Protein AF-A0A1R3URQ7-F1 (afdb_monomer_lite)

Structure (mmCIF, N/CA/C/O backbone):
data_AF-A0A1R3URQ7-F1
#
_entry.id   AF-A0A1R3URQ7-F1
#
loop_
_atom_site.group_PDB
_atom_site.id
_atom_site.type_symbol
_atom_site.label_atom_id
_atom_site.label_alt_id
_atom_site.label_comp_id
_atom_site.label_asym_id
_atom_site.label_entity_id
_atom_site.label_seq_id
_atom_site.pdbx_PDB_ins_code
_atom_site.Cartn_x
_atom_site.Cartn_y
_atom_site.Cartn_z
_atom_site.occupancy
_atom_site.B_iso_or_equiv
_atom_site.auth_seq_id
_atom_site.auth_comp_id
_atom_site.auth_asym_id
_atom_site.auth_atom_id
_atom_site.pdbx_PDB_model_num
ATOM 1 N N . MET A 1 1 ? -7.266 -8.042 14.755 1.00 62.75 1 MET A N 1
ATOM 2 C CA . MET A 1 1 ? -8.712 -8.026 14.452 1.00 62.75 1 MET A CA 1
ATOM 3 C C . MET A 1 1 ? -9.215 -9.443 14.661 1.00 62.75 1 MET A C 1
ATOM 5 O O . MET A 1 1 ? -8.520 -10.342 14.212 1.00 62.75 1 MET A O 1
ATOM 9 N N . PRO A 1 2 ? -10.311 -9.688 15.397 1.00 75.44 2 PRO A N 1
ATOM 10 C CA . PRO A 1 2 ? -10.838 -11.045 15.537 1.00 75.44 2 PRO A CA 1
ATOM 11 C C . PRO A 1 2 ? -11.293 -11.575 14.170 1.00 75.44 2 PRO A C 1
ATOM 13 O O . PRO A 1 2 ? -11.938 -10.833 13.437 1.00 75.44 2 PRO A O 1
ATOM 16 N N . GLY A 1 3 ? -10.952 -12.822 13.837 1.00 79.94 3 GLY A N 1
ATOM 17 C CA . GLY A 1 3 ? -11.373 -13.477 12.589 1.00 79.94 3 GLY A CA 1
ATOM 18 C C . GLY A 1 3 ? -10.437 -13.309 11.386 1.00 79.94 3 GLY A C 1
ATOM 19 O O . GLY A 1 3 ? -10.658 -13.973 10.385 1.00 79.94 3 GLY A O 1
ATOM 20 N N . VAL A 1 4 ? -9.382 -12.491 11.482 1.00 83.69 4 VAL A N 1
ATOM 21 C CA . VAL A 1 4 ? -8.379 -12.337 10.412 1.00 83.69 4 VAL A CA 1
ATOM 22 C C . VAL A 1 4 ? -7.157 -13.205 10.711 1.00 83.69 4 VAL A C 1
ATOM 24 O O . VAL A 1 4 ? -6.525 -13.037 11.760 1.00 83.69 4 VAL A O 1
ATOM 27 N N . ASP A 1 5 ? -6.786 -14.092 9.784 1.00 88.50 5 ASP A N 1
ATOM 28 C CA . ASP A 1 5 ? -5.534 -14.848 9.871 1.00 88.50 5 ASP A CA 1
ATOM 29 C C . ASP A 1 5 ? -4.353 -14.012 9.363 1.00 88.50 5 ASP A C 1
ATOM 31 O O . ASP A 1 5 ? -3.921 -14.083 8.214 1.00 88.50 5 ASP A O 1
ATOM 35 N N . HIS A 1 6 ? -3.784 -13.219 10.267 1.00 87.69 6 HIS A N 1
ATOM 36 C CA . HIS A 1 6 ? -2.635 -12.371 9.962 1.00 87.69 6 HIS A CA 1
ATOM 37 C C . HIS A 1 6 ? -1.383 -13.155 9.519 1.00 87.69 6 HIS A C 1
ATOM 39 O O . HIS A 1 6 ? -0.520 -12.582 8.853 1.00 87.69 6 HIS A O 1
ATOM 45 N N . ARG A 1 7 ? -1.251 -14.443 9.875 1.00 89.50 7 ARG A N 1
ATOM 46 C CA . ARG A 1 7 ? -0.092 -15.256 9.469 1.00 89.50 7 ARG A CA 1
ATOM 47 C C . ARG A 1 7 ? -0.238 -15.707 8.023 1.00 89.50 7 ARG A C 1
ATOM 49 O O . ARG A 1 7 ? 0.729 -15.593 7.273 1.00 89.50 7 ARG A O 1
ATOM 56 N N . ALA A 1 8 ? -1.429 -16.157 7.636 1.00 89.38 8 ALA A N 1
ATOM 57 C CA . ALA A 1 8 ? -1.732 -16.511 6.253 1.00 89.38 8 ALA A CA 1
ATOM 58 C C . ALA A 1 8 ? -1.577 -15.301 5.319 1.00 89.38 8 ALA A C 1
ATOM 60 O O . ALA A 1 8 ? -0.916 -15.399 4.287 1.00 89.38 8 ALA A O 1
ATOM 61 N N . GLN A 1 9 ? -2.074 -14.129 5.728 1.00 90.25 9 GLN A N 1
ATOM 62 C CA . GLN A 1 9 ? -1.925 -12.897 4.946 1.00 90.25 9 GLN A CA 1
ATOM 63 C C . GLN A 1 9 ? -0.457 -12.499 4.755 1.00 90.25 9 GLN A C 1
ATOM 65 O O . GLN A 1 9 ? -0.042 -12.174 3.645 1.00 90.25 9 GLN A O 1
ATOM 70 N N . LEU A 1 10 ? 0.356 -12.560 5.816 1.00 91.88 10 LEU A N 1
ATOM 71 C CA . LEU A 1 10 ? 1.785 -12.265 5.705 1.00 91.88 10 LEU A CA 1
ATOM 72 C C . LEU A 1 10 ? 2.507 -13.260 4.788 1.00 91.88 10 LEU A C 1
ATOM 74 O O . LEU A 1 10 ? 3.374 -12.849 4.015 1.00 91.88 10 LEU A O 1
ATOM 78 N N . ALA A 1 11 ? 2.160 -14.548 4.866 1.00 92.69 11 ALA A N 1
ATOM 79 C CA . ALA A 1 11 ? 2.727 -15.569 3.994 1.00 92.69 11 ALA A CA 1
ATOM 80 C C . ALA A 1 11 ? 2.389 -15.284 2.525 1.00 92.69 11 ALA A C 1
ATOM 82 O O . ALA A 1 11 ? 3.289 -15.326 1.689 1.00 92.69 11 ALA A O 1
ATOM 83 N N . ARG A 1 12 ? 1.137 -14.901 2.237 1.00 91.31 12 ARG A N 1
ATOM 84 C CA . ARG A 1 12 ? 0.695 -14.507 0.894 1.00 91.31 12 ARG A CA 1
ATOM 85 C C . ARG A 1 12 ? 1.471 -13.301 0.375 1.00 91.31 12 ARG A C 1
ATOM 87 O O . ARG A 1 12 ? 2.095 -13.394 -0.671 1.00 91.31 12 ARG A O 1
ATOM 94 N N . LEU A 1 13 ? 1.508 -12.209 1.142 1.00 91.56 13 LEU A N 1
ATOM 95 C CA . LEU A 1 13 ? 2.237 -10.996 0.757 1.00 91.56 13 LEU A CA 1
ATOM 96 C C . LEU A 1 13 ? 3.725 -11.276 0.501 1.00 91.56 13 LEU A C 1
ATOM 98 O O . LEU A 1 13 ? 4.316 -10.713 -0.411 1.00 91.56 13 LEU A O 1
ATOM 102 N N . SER A 1 14 ? 4.338 -12.157 1.295 1.00 92.75 14 SER A N 1
ATOM 103 C CA . SER A 1 14 ? 5.756 -12.521 1.143 1.00 92.75 14 SER A CA 1
ATOM 104 C C . SER A 1 14 ? 6.038 -13.438 -0.053 1.00 92.75 14 SER A C 1
ATOM 106 O O . SER A 1 14 ? 7.206 -13.677 -0.366 1.00 92.75 14 SER A O 1
ATOM 108 N N . ALA A 1 15 ? 4.996 -13.978 -0.687 1.00 93.38 15 ALA A N 1
ATOM 109 C CA . ALA A 1 15 ? 5.091 -14.821 -1.871 1.00 93.38 15 ALA A CA 1
ATOM 110 C C . ALA A 1 15 ? 4.845 -14.052 -3.179 1.00 93.38 15 ALA A C 1
ATOM 112 O O . ALA A 1 15 ? 5.011 -14.652 -4.234 1.00 93.38 15 ALA A O 1
ATOM 113 N N . ILE A 1 16 ? 4.493 -12.761 -3.108 1.00 92.56 16 ILE A N 1
ATOM 114 C CA . ILE A 1 16 ? 4.249 -11.910 -4.278 1.00 92.56 16 ILE A CA 1
ATOM 115 C C . ILE A 1 16 ? 5.525 -11.777 -5.113 1.00 92.56 16 ILE A C 1
ATOM 117 O O . ILE A 1 16 ? 6.609 -11.481 -4.587 1.00 92.56 16 ILE A O 1
ATOM 121 N N . ASP A 1 17 ? 5.363 -11.930 -6.422 1.00 92.44 17 ASP A N 1
ATOM 122 C CA . ASP A 1 17 ? 6.383 -11.672 -7.428 1.00 92.44 17 ASP A CA 1
ATOM 123 C C . ASP A 1 17 ? 5.959 -10.462 -8.287 1.00 92.44 17 ASP A C 1
ATOM 125 O O . ASP A 1 17 ? 4.777 -10.231 -8.524 1.00 92.44 17 ASP A O 1
ATOM 129 N N . ASP A 1 18 ? 6.917 -9.643 -8.725 1.00 87.62 18 ASP A N 1
ATOM 130 C CA . ASP A 1 18 ? 6.645 -8.527 -9.643 1.00 87.62 18 ASP A CA 1
ATOM 131 C C . ASP A 1 18 ? 6.480 -9.003 -11.106 1.00 87.62 18 ASP A C 1
ATOM 133 O O . ASP A 1 18 ? 6.766 -10.159 -11.424 1.00 87.62 18 ASP A O 1
ATOM 137 N N . HIS A 1 19 ? 6.088 -8.118 -12.040 1.00 85.56 19 HIS A N 1
ATOM 138 C CA . HIS A 1 19 ? 6.017 -8.452 -13.482 1.00 85.56 19 HIS A CA 1
ATOM 139 C C . HIS A 1 19 ? 7.334 -8.979 -14.079 1.00 85.56 19 HIS A C 1
ATOM 141 O O . HIS A 1 19 ? 7.338 -9.532 -15.177 1.00 85.56 19 HIS A O 1
ATOM 147 N N . ALA A 1 20 ? 8.466 -8.786 -13.397 1.00 86.88 20 ALA A N 1
ATOM 148 C CA . ALA A 1 20 ? 9.767 -9.308 -13.799 1.00 86.88 20 ALA A CA 1
ATOM 149 C C . ALA A 1 20 ? 10.094 -10.657 -13.125 1.00 86.88 20 ALA A C 1
ATOM 151 O O . ALA A 1 20 ? 11.251 -11.082 -13.149 1.00 86.88 20 ALA A O 1
ATOM 152 N N . ALA A 1 21 ? 9.095 -11.322 -12.531 1.00 87.81 21 ALA A N 1
ATOM 153 C CA . ALA A 1 21 ? 9.200 -12.586 -11.805 1.00 87.81 21 ALA A CA 1
ATOM 154 C C . ALA A 1 21 ? 10.203 -12.552 -10.638 1.00 87.81 21 ALA A C 1
ATOM 156 O O . ALA A 1 21 ? 10.840 -13.556 -10.308 1.00 87.81 21 ALA A O 1
ATOM 157 N N . ARG A 1 22 ? 10.385 -11.384 -10.011 1.00 89.38 22 ARG A N 1
ATOM 158 C CA . ARG A 1 22 ? 11.240 -11.229 -8.831 1.00 89.38 22 ARG A CA 1
ATOM 159 C C . ARG A 1 22 ? 10.388 -11.139 -7.582 1.00 89.38 22 ARG A C 1
ATOM 161 O O . ARG A 1 22 ? 9.459 -10.337 -7.510 1.00 89.38 22 ARG A O 1
ATOM 168 N N . ARG A 1 23 ? 10.819 -11.856 -6.547 1.00 93.19 23 ARG A N 1
ATOM 169 C CA . ARG A 1 23 ? 10.199 -11.787 -5.227 1.00 93.19 23 ARG A CA 1
ATOM 170 C C . ARG A 1 23 ? 10.223 -10.373 -4.666 1.00 93.19 23 ARG A C 1
ATOM 172 O O . ARG A 1 23 ? 11.291 -9.773 -4.505 1.00 93.19 23 ARG A O 1
ATOM 179 N N . VAL A 1 24 ? 9.050 -9.880 -4.292 1.00 93.25 24 VAL A N 1
ATOM 180 C CA . VAL A 1 24 ? 8.892 -8.561 -3.687 1.00 93.25 24 VAL A CA 1
ATOM 181 C C . VAL A 1 24 ? 9.384 -8.598 -2.235 1.00 93.25 24 VAL A C 1
ATOM 183 O O . VAL A 1 24 ? 8.921 -9.417 -1.438 1.00 93.25 24 VAL A O 1
ATOM 186 N N . PRO A 1 25 ? 10.330 -7.728 -1.832 1.00 93.75 25 PRO A N 1
ATOM 187 C CA . PRO A 1 25 ? 10.817 -7.714 -0.458 1.00 93.75 25 PRO A CA 1
ATOM 188 C C . PRO A 1 25 ? 9.739 -7.251 0.530 1.00 93.75 25 PRO A C 1
ATOM 190 O O . PRO A 1 25 ? 9.333 -6.088 0.519 1.00 93.75 25 PRO A O 1
ATOM 193 N N . VAL A 1 26 ? 9.346 -8.130 1.453 1.00 95.19 26 VAL A N 1
ATOM 194 C CA . VAL A 1 26 ? 8.376 -7.827 2.517 1.00 95.19 26 VAL A CA 1
ATOM 195 C C . VAL A 1 26 ? 9.065 -7.700 3.870 1.00 95.19 26 VAL A C 1
ATOM 197 O O . VAL A 1 26 ? 9.988 -8.443 4.204 1.00 95.19 26 VAL A O 1
ATOM 200 N N . ARG A 1 27 ? 8.620 -6.727 4.671 1.00 94.56 27 ARG A N 1
ATOM 201 C CA . ARG A 1 27 ? 9.084 -6.524 6.048 1.00 94.56 27 ARG A CA 1
ATOM 202 C C . ARG A 1 27 ? 7.905 -6.207 6.951 1.00 94.56 27 ARG A C 1
ATOM 204 O O . ARG A 1 27 ? 7.042 -5.407 6.598 1.00 94.56 27 ARG A O 1
ATOM 211 N N . THR A 1 28 ? 7.911 -6.775 8.148 1.00 93.81 28 THR A N 1
ATOM 212 C CA . THR A 1 28 ? 6.933 -6.462 9.192 1.00 93.81 28 THR A CA 1
ATOM 213 C C . THR A 1 28 ? 7.445 -5.334 10.081 1.00 93.81 28 THR A C 1
ATOM 215 O O . THR A 1 28 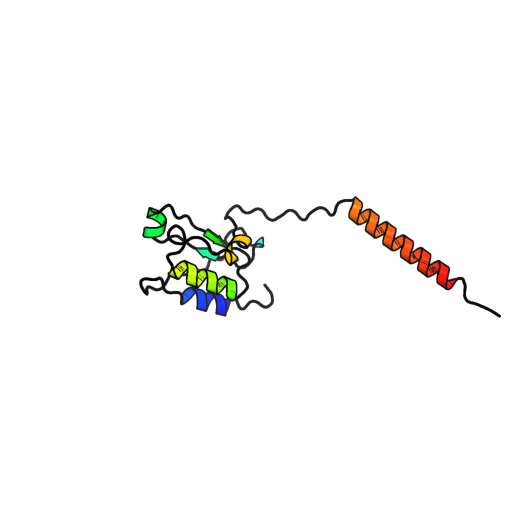? 8.597 -5.365 10.514 1.00 93.81 28 THR A O 1
ATOM 218 N N . SER A 1 29 ? 6.586 -4.367 10.404 1.00 90.94 29 SER A N 1
ATOM 219 C CA . SER A 1 29 ? 6.867 -3.345 11.418 1.00 90.94 29 SER A CA 1
ATOM 220 C C . SER A 1 29 ? 6.036 -3.596 12.673 1.00 90.94 29 SER A C 1
ATOM 222 O O . SER A 1 29 ? 4.861 -3.946 12.583 1.00 90.94 29 SER A O 1
ATOM 224 N N . THR A 1 30 ?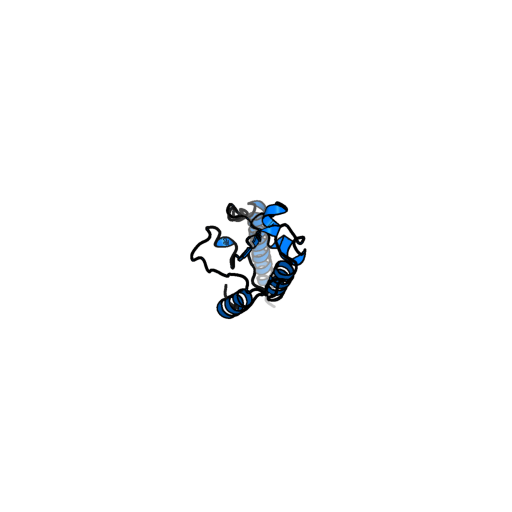 6.629 -3.372 13.846 1.00 86.00 30 THR A N 1
ATOM 225 C CA . THR A 1 30 ? 5.926 -3.453 15.135 1.00 86.00 30 THR A CA 1
ATOM 226 C C . THR A 1 30 ? 5.018 -2.246 15.383 1.00 86.00 30 THR A C 1
ATOM 228 O O . THR A 1 30 ? 4.038 -2.360 16.116 1.00 86.00 30 THR A O 1
ATOM 231 N N . CYS A 1 31 ? 5.305 -1.089 14.772 1.00 88.38 31 CYS A N 1
ATOM 232 C CA . CYS A 1 31 ? 4.466 0.102 14.878 1.00 88.38 31 CYS A CA 1
ATOM 233 C C . CYS A 1 31 ? 4.670 1.058 13.694 1.00 88.38 31 CYS A C 1
ATOM 235 O O . CYS A 1 31 ? 5.792 1.425 13.352 1.00 88.38 31 CYS A O 1
ATOM 237 N N . LEU A 1 32 ? 3.560 1.514 13.109 1.00 89.50 32 LEU A N 1
ATOM 238 C CA . LEU A 1 32 ? 3.531 2.545 12.063 1.00 89.50 32 LEU A CA 1
ATOM 239 C C . LEU A 1 32 ? 2.818 3.835 12.516 1.00 89.50 32 LEU A C 1
ATOM 241 O O . LEU A 1 32 ? 2.518 4.701 11.702 1.00 89.50 32 LEU A O 1
ATOM 245 N N . GLY A 1 33 ? 2.503 3.963 13.811 1.00 86.25 33 GLY A N 1
ATOM 246 C CA . GLY A 1 33 ? 1.883 5.159 14.404 1.00 86.25 33 GLY A CA 1
ATOM 247 C C . GLY A 1 33 ? 0.374 5.316 14.168 1.00 86.25 33 GLY A C 1
ATOM 248 O O . GLY A 1 33 ? -0.284 6.058 14.894 1.00 86.25 33 GLY A O 1
ATOM 249 N N . ILE A 1 34 ? -0.208 4.571 13.224 1.00 89.44 34 ILE A N 1
ATOM 250 C CA . ILE A 1 34 ? -1.629 4.658 12.844 1.00 89.44 34 ILE A CA 1
ATOM 251 C C . ILE A 1 34 ? -2.417 3.383 13.176 1.00 89.44 34 ILE A C 1
ATOM 253 O O . ILE A 1 34 ? -3.267 2.931 12.411 1.00 89.44 34 ILE A O 1
ATOM 257 N N . CYS A 1 35 ? -2.182 2.808 14.359 1.00 87.44 35 CYS A N 1
ATOM 258 C CA . CYS A 1 35 ? -2.787 1.537 14.789 1.00 87.44 35 CYS A CA 1
ATOM 259 C C . CYS A 1 35 ? -4.330 1.519 14.748 1.00 87.44 35 CYS A C 1
ATOM 261 O O . CYS A 1 35 ? -4.937 0.453 14.730 1.00 87.44 35 CYS A O 1
ATOM 263 N N . PHE A 1 36 ? -4.986 2.685 14.719 1.00 87.25 36 PHE A N 1
ATOM 264 C CA . PHE A 1 36 ? -6.442 2.797 14.597 1.00 87.25 36 PHE A CA 1
ATOM 265 C C . PHE A 1 36 ? -6.987 2.432 13.207 1.00 87.25 36 PHE A C 1
ATOM 267 O O . PHE A 1 36 ? -8.199 2.268 13.090 1.00 87.25 36 PHE A O 1
ATOM 274 N N . GLN A 1 37 ? -6.132 2.323 12.186 1.00 89.31 37 GLN A N 1
ATOM 275 C CA . GLN A 1 37 ? -6.539 1.873 10.856 1.00 89.31 37 GLN A CA 1
ATOM 276 C C . GLN A 1 37 ? -6.600 0.351 10.729 1.00 89.31 37 GLN A C 1
ATOM 278 O O . GLN A 1 37 ? -7.271 -0.109 9.824 1.00 89.31 37 GLN A O 1
ATOM 283 N N . ALA A 1 38 ? -5.991 -0.420 11.643 1.00 86.88 38 ALA A N 1
ATOM 284 C CA . ALA A 1 38 ? -5.862 -1.885 11.572 1.00 86.88 38 ALA A CA 1
ATOM 285 C C . ALA A 1 38 ? -5.196 -2.409 10.278 1.00 86.88 38 ALA A C 1
ATOM 287 O O . ALA A 1 38 ? -5.328 -1.812 9.222 1.00 86.88 38 ALA A O 1
ATOM 288 N N . ASN A 1 39 ? -4.448 -3.514 10.381 1.00 88.75 39 ASN A N 1
ATOM 289 C CA . ASN A 1 39 ? -3.745 -4.183 9.270 1.00 88.75 39 ASN A CA 1
ATOM 290 C C . ASN A 1 39 ? -3.217 -3.229 8.176 1.00 88.75 39 ASN A C 1
ATOM 292 O O . ASN A 1 39 ? -3.769 -3.139 7.081 1.00 88.75 39 ASN A O 1
ATOM 296 N N . VAL A 1 40 ? -2.204 -2.436 8.536 1.00 93.12 40 VAL A N 1
ATOM 297 C CA . VAL A 1 40 ? -1.666 -1.383 7.667 1.00 93.12 40 VAL A CA 1
ATOM 298 C C . VAL A 1 40 ? -0.602 -1.968 6.750 1.00 93.12 40 VAL A C 1
ATOM 300 O O . VAL A 1 40 ? 0.388 -2.516 7.236 1.00 93.12 40 VAL A O 1
ATOM 303 N N . VAL A 1 41 ? -0.779 -1.781 5.445 1.00 94.69 41 VAL A N 1
ATOM 304 C CA . VAL A 1 41 ? 0.179 -2.161 4.403 1.00 94.69 41 VAL A CA 1
ATOM 305 C C . VAL A 1 41 ? 0.754 -0.889 3.789 1.00 94.69 41 VAL A C 1
ATOM 307 O O . VAL A 1 41 ? 0.033 0.075 3.530 1.00 94.69 41 VAL A O 1
ATOM 310 N N . VAL A 1 42 ? 2.069 -0.862 3.580 1.00 95.94 42 VAL A N 1
ATOM 311 C CA . VAL A 1 42 ? 2.750 0.258 2.922 1.00 95.94 42 VAL A CA 1
ATOM 312 C C . VAL A 1 42 ? 3.456 -0.272 1.688 1.00 95.94 42 VAL A C 1
ATOM 314 O O . VAL A 1 42 ? 4.440 -1.000 1.809 1.00 95.94 42 VAL A O 1
ATOM 317 N N . VAL A 1 43 ? 2.973 0.121 0.513 1.00 96.50 43 VAL A N 1
ATOM 318 C CA . VAL A 1 43 ? 3.582 -0.257 -0.764 1.00 96.50 43 VAL A CA 1
ATOM 319 C C . VAL A 1 43 ? 4.603 0.810 -1.141 1.00 96.50 43 VAL A C 1
ATOM 321 O O . VAL A 1 43 ? 4.277 1.986 -1.321 1.00 96.50 43 VAL A O 1
ATOM 324 N N . GLN A 1 44 ? 5.871 0.408 -1.200 1.00 95.75 44 GLN A N 1
ATOM 325 C CA . GLN A 1 44 ? 6.965 1.274 -1.631 1.00 95.75 44 GLN A CA 1
ATOM 326 C C . GLN A 1 44 ? 7.067 1.243 -3.161 1.00 95.75 44 GLN A C 1
ATOM 328 O O . GLN A 1 44 ? 7.047 0.154 -3.731 1.00 95.75 44 GLN A O 1
ATOM 333 N N . PRO A 1 45 ? 7.231 2.395 -3.834 1.00 95.38 45 PRO A N 1
ATOM 334 C CA . PRO A 1 45 ? 7.455 2.413 -5.274 1.00 95.38 45 PRO A CA 1
ATOM 335 C C . PRO A 1 45 ? 8.752 1.675 -5.632 1.00 95.38 45 PRO A C 1
ATOM 337 O O . PRO A 1 45 ? 9.750 1.735 -4.900 1.00 95.38 45 PRO A O 1
ATOM 340 N N . SER A 1 46 ? 8.756 1.017 -6.789 1.00 92.38 46 SER A N 1
ATOM 341 C CA . SER A 1 46 ? 9.968 0.468 -7.404 1.00 92.38 46 SER A CA 1
ATOM 342 C C . SER A 1 46 ? 10.905 1.596 -7.867 1.00 92.38 46 SER A C 1
ATOM 344 O O . SER A 1 46 ? 10.565 2.778 -7.798 1.00 92.38 46 SER A O 1
ATOM 346 N N . THR A 1 47 ? 12.112 1.274 -8.338 1.00 92.31 47 THR A N 1
ATOM 347 C CA . THR A 1 47 ? 13.013 2.293 -8.918 1.00 92.31 47 THR A CA 1
ATOM 348 C C . THR A 1 47 ? 12.359 3.011 -10.100 1.00 92.31 47 THR A C 1
ATOM 350 O O . THR A 1 47 ? 12.374 4.239 -10.143 1.00 92.31 47 THR A O 1
ATOM 353 N N . ALA A 1 48 ? 11.722 2.260 -11.003 1.00 92.38 48 ALA A N 1
ATOM 354 C CA . ALA A 1 48 ? 10.973 2.822 -12.124 1.00 92.38 48 ALA A CA 1
ATOM 355 C C . ALA A 1 48 ? 9.759 3.636 -11.643 1.00 92.38 48 ALA A C 1
ATOM 357 O O . ALA A 1 48 ? 9.567 4.761 -12.094 1.00 92.38 48 ALA A O 1
ATOM 358 N N . GLY A 1 49 ? 9.016 3.138 -10.647 1.00 94.62 49 GLY A N 1
ATOM 359 C CA . GLY A 1 49 ? 7.907 3.880 -10.043 1.00 94.62 49 GLY A CA 1
ATOM 360 C C . GLY A 1 49 ? 8.345 5.211 -9.439 1.00 94.62 49 GLY A C 1
ATOM 361 O O .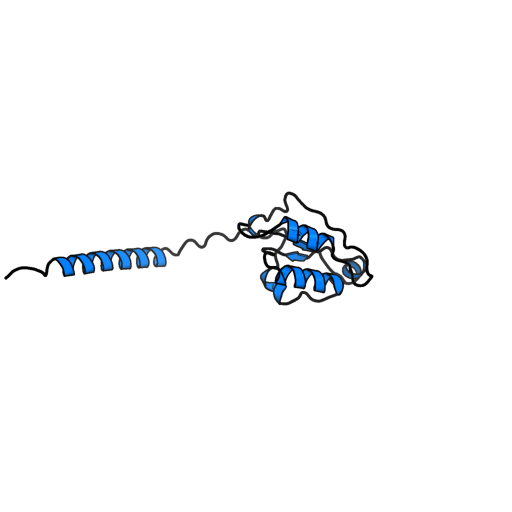 GLY A 1 49 ? 7.704 6.227 -9.677 1.00 94.62 49 GLY A O 1
ATOM 362 N N . ARG A 1 50 ? 9.485 5.259 -8.734 1.00 96.06 50 ARG A N 1
ATOM 363 C CA . ARG A 1 50 ? 10.049 6.521 -8.218 1.00 96.06 50 ARG A CA 1
ATOM 364 C C . ARG A 1 50 ? 10.449 7.477 -9.338 1.00 96.06 50 ARG A C 1
ATOM 366 O O . ARG A 1 50 ? 10.195 8.670 -9.212 1.00 96.06 50 ARG A O 1
ATOM 373 N N . ALA A 1 51 ? 11.057 6.968 -10.410 1.00 95.75 51 ALA A N 1
ATOM 374 C CA . ALA A 1 51 ? 11.430 7.779 -11.569 1.00 95.75 51 ALA A CA 1
ATOM 375 C C . ALA A 1 51 ? 10.198 8.392 -12.263 1.00 95.75 51 ALA A C 1
ATOM 377 O O . ALA A 1 51 ? 10.259 9.531 -12.713 1.00 95.75 51 ALA A O 1
ATOM 378 N N . ALA A 1 52 ? 9.065 7.683 -12.259 1.00 95.56 52 ALA A N 1
ATOM 379 C CA . ALA A 1 52 ? 7.770 8.176 -12.727 1.00 95.56 52 ALA A CA 1
ATOM 380 C C . ALA A 1 52 ? 7.037 9.093 -11.716 1.00 95.56 52 ALA A C 1
ATOM 382 O O . ALA A 1 52 ? 5.903 9.500 -11.954 1.00 95.56 52 ALA A O 1
ATOM 383 N N . GLY A 1 53 ? 7.655 9.433 -10.577 1.00 95.38 53 GLY A N 1
ATOM 384 C CA . GLY A 1 53 ? 7.060 10.292 -9.542 1.00 95.38 53 GLY A CA 1
ATOM 385 C C . GLY A 1 53 ? 6.212 9.556 -8.496 1.00 95.38 53 GLY A C 1
ATOM 386 O O . GLY A 1 53 ? 5.580 10.191 -7.649 1.00 95.38 53 GLY A O 1
ATOM 387 N N . GLY A 1 54 ? 6.217 8.223 -8.508 1.00 94.50 54 GLY A N 1
ATOM 388 C CA . GLY A 1 54 ? 5.547 7.374 -7.530 1.00 94.50 54 GLY A CA 1
ATOM 389 C C . GLY A 1 54 ? 6.029 7.625 -6.100 1.00 94.50 54 GLY A C 1
ATOM 390 O O . GLY A 1 54 ? 7.225 7.753 -5.820 1.00 94.50 54 GLY A O 1
ATOM 391 N N . ARG A 1 55 ? 5.078 7.668 -5.165 1.00 96.12 55 ARG A N 1
ATOM 392 C CA . ARG A 1 55 ? 5.317 7.853 -3.726 1.00 96.12 55 ARG A CA 1
ATOM 393 C C . ARG A 1 55 ? 4.802 6.639 -2.951 1.00 96.12 55 ARG A C 1
ATOM 395 O O . ARG A 1 55 ? 3.953 5.919 -3.468 1.00 96.12 55 ARG A O 1
ATOM 402 N N . PRO A 1 56 ? 5.284 6.399 -1.717 1.00 96.62 56 PRO A N 1
ATOM 403 C CA . PRO A 1 56 ? 4.761 5.319 -0.889 1.00 96.62 56 PRO A CA 1
ATOM 404 C C . PRO A 1 56 ? 3.256 5.466 -0.664 1.00 96.62 56 PRO A C 1
ATOM 406 O O . PRO A 1 56 ? 2.801 6.525 -0.220 1.00 96.62 56 PRO A O 1
ATOM 409 N N . VAL A 1 57 ? 2.512 4.396 -0.926 1.00 97.44 57 VAL A N 1
ATOM 410 C CA . VAL A 1 57 ? 1.063 4.344 -0.716 1.00 97.44 57 VAL A CA 1
ATOM 411 C C . VAL A 1 57 ? 0.773 3.589 0.569 1.00 97.44 57 VAL A C 1
ATOM 413 O O . VAL A 1 57 ? 1.348 2.534 0.837 1.00 97.44 57 VAL A O 1
ATOM 416 N N . TRP A 1 58 ? -0.092 4.175 1.391 1.00 96.69 58 TRP A N 1
ATOM 417 C CA . TRP A 1 58 ? -0.473 3.644 2.690 1.00 96.69 58 TRP A CA 1
ATOM 418 C C . TRP A 1 58 ? -1.908 3.143 2.618 1.00 96.69 58 TRP A C 1
ATOM 420 O O . TRP A 1 58 ? -2.816 3.924 2.343 1.00 96.69 58 TRP A O 1
ATOM 430 N N . LEU A 1 59 ? -2.100 1.864 2.920 1.00 95.88 59 LEU A N 1
ATOM 431 C CA . LEU A 1 59 ? -3.395 1.196 2.922 1.00 95.88 59 LEU A CA 1
ATOM 432 C C . LEU A 1 59 ? -3.728 0.749 4.345 1.00 95.88 59 LEU A C 1
ATOM 434 O O . LEU A 1 59 ? -2.894 0.165 5.039 1.00 95.88 59 LEU A O 1
ATOM 438 N N . GLY A 1 60 ? -4.932 1.065 4.808 1.00 94.38 60 GLY A N 1
ATOM 439 C CA . GLY A 1 60 ? -5.460 0.655 6.107 1.00 94.38 60 GLY A CA 1
ATOM 440 C C . GLY A 1 60 ? -6.639 -0.300 5.959 1.00 94.38 60 GLY A C 1
ATOM 441 O O . GLY A 1 60 ? -7.289 -0.336 4.921 1.00 94.38 60 GLY A O 1
ATOM 442 N N . LYS A 1 61 ? -6.962 -1.046 7.020 1.00 93.31 61 LYS A N 1
ATOM 443 C CA . LYS A 1 61 ? -8.075 -2.012 7.051 1.00 93.31 61 LYS A CA 1
ATOM 444 C C . LYS A 1 61 ? -8.010 -3.042 5.919 1.00 93.31 61 LYS A C 1
ATOM 446 O O . LYS A 1 61 ? -9.049 -3.451 5.416 1.00 93.31 61 LYS A O 1
ATOM 451 N N . VAL A 1 62 ? -6.811 -3.449 5.513 1.00 93.31 62 VAL A N 1
ATOM 452 C CA . VAL A 1 62 ? -6.635 -4.485 4.488 1.00 93.31 62 VAL A CA 1
ATOM 453 C C . VAL A 1 62 ? -6.930 -5.833 5.139 1.00 93.31 62 VAL A C 1
ATOM 455 O O . VAL A 1 62 ? -6.015 -6.498 5.599 1.00 93.31 62 VAL A O 1
ATOM 458 N N . THR A 1 63 ? -8.195 -6.183 5.351 1.00 90.88 63 THR A N 1
ATOM 459 C CA . THR A 1 63 ? -8.572 -7.384 6.122 1.00 90.88 63 THR A CA 1
ATOM 460 C C . THR A 1 63 ? -9.156 -8.500 5.283 1.00 90.88 63 THR A C 1
ATOM 462 O O . THR A 1 63 ? -9.062 -9.646 5.710 1.00 90.88 63 THR A O 1
ATOM 465 N N . GLU A 1 64 ? -9.696 -8.171 4.115 1.00 90.69 64 GLU A N 1
ATOM 466 C CA . GLU A 1 64 ? -10.364 -9.112 3.222 1.00 90.69 64 GLU A CA 1
ATOM 467 C C . GLU A 1 64 ? -9.396 -9.663 2.169 1.00 90.69 64 GLU A C 1
ATOM 469 O O . GLU A 1 64 ? -8.452 -8.978 1.763 1.00 90.69 64 GLU A O 1
ATOM 474 N N . ASP A 1 65 ? -9.647 -10.886 1.703 1.00 90.50 65 ASP A N 1
ATOM 475 C CA . ASP A 1 65 ? -8.789 -11.554 0.717 1.00 90.50 65 ASP A CA 1
ATOM 476 C C . ASP A 1 65 ? -8.808 -10.855 -0.649 1.00 90.50 65 ASP A C 1
ATOM 478 O O . ASP A 1 65 ? -7.763 -10.761 -1.290 1.00 90.50 65 ASP A O 1
ATOM 482 N N . GLU A 1 66 ? -9.947 -10.274 -1.036 1.00 92.81 66 GLU A N 1
ATOM 483 C CA . GLU A 1 66 ? -10.099 -9.457 -2.250 1.00 92.81 66 GLU A CA 1
ATOM 484 C C . GLU A 1 66 ? -9.187 -8.218 -2.224 1.00 92.81 66 GLU A C 1
ATOM 486 O O . GLU A 1 66 ? -8.578 -7.855 -3.226 1.00 92.81 66 GLU A O 1
ATOM 491 N N . LEU A 1 67 ? -9.012 -7.593 -1.052 1.00 94.25 67 LEU A N 1
ATOM 492 C CA . LEU A 1 67 ? -8.101 -6.453 -0.907 1.00 94.25 67 LEU A CA 1
ATOM 493 C C . LEU A 1 67 ? -6.640 -6.885 -1.056 1.00 94.25 67 LEU A C 1
ATOM 495 O O . LEU A 1 67 ? -5.814 -6.114 -1.537 1.00 94.25 67 LEU A O 1
ATOM 499 N N . LEU A 1 68 ? -6.304 -8.100 -0.617 1.00 93.38 68 LEU A N 1
ATOM 500 C CA . LEU A 1 68 ? -4.962 -8.649 -0.791 1.00 93.38 68 LEU A CA 1
ATOM 501 C C . LEU A 1 68 ? -4.692 -9.027 -2.247 1.00 93.38 68 LEU A C 1
ATOM 503 O O . LEU A 1 68 ? -3.579 -8.792 -2.703 1.00 93.38 68 LEU A O 1
ATOM 507 N N . GLU A 1 69 ? -5.690 -9.553 -2.959 1.00 94.38 69 GLU A N 1
ATOM 508 C CA . GLU A 1 69 ? -5.625 -9.811 -4.409 1.00 94.38 69 GLU A CA 1
ATOM 509 C C . GLU A 1 69 ? -5.385 -8.528 -5.181 1.00 94.38 69 GLU A C 1
ATOM 511 O O . GLU A 1 69 ? -4.415 -8.431 -5.920 1.00 94.38 69 GLU A O 1
ATOM 516 N N . ALA A 1 70 ? -6.174 -7.490 -4.906 1.00 96.25 70 ALA A N 1
ATOM 517 C CA . ALA A 1 70 ? -5.995 -6.202 -5.558 1.00 96.25 70 ALA A CA 1
ATOM 518 C C . ALA A 1 70 ? -4.607 -5.587 -5.297 1.00 96.25 70 ALA A C 1
ATOM 520 O O . ALA A 1 70 ? -4.068 -4.892 -6.156 1.00 96.25 70 ALA A O 1
ATOM 521 N N . VAL A 1 71 ? -4.014 -5.815 -4.117 1.00 95.62 71 VAL A N 1
ATOM 522 C CA . VAL A 1 71 ? -2.637 -5.378 -3.824 1.00 95.62 71 VAL A CA 1
ATOM 523 C C . VAL A 1 71 ? -1.613 -6.196 -4.609 1.00 95.62 71 VAL A C 1
ATOM 525 O O . VAL A 1 71 ? -0.652 -5.610 -5.102 1.00 95.62 71 VAL A O 1
ATOM 528 N N . ASP A 1 72 ? -1.802 -7.510 -4.707 1.00 95.12 72 ASP A N 1
ATOM 529 C CA . ASP A 1 72 ? -0.943 -8.421 -5.468 1.00 95.12 72 ASP A CA 1
ATOM 530 C C . ASP A 1 72 ? -0.932 -8.044 -6.954 1.00 95.12 72 ASP A C 1
ATOM 532 O O . ASP A 1 72 ? 0.109 -7.653 -7.483 1.00 95.12 72 ASP A O 1
ATOM 536 N N . ASP A 1 73 ? -2.113 -7.985 -7.572 1.00 95.38 73 ASP A N 1
ATOM 537 C CA . ASP A 1 73 ? -2.292 -7.602 -8.974 1.00 95.38 73 ASP A CA 1
ATOM 538 C C . ASP A 1 73 ? -1.712 -6.209 -9.253 1.00 95.38 73 ASP A C 1
ATOM 540 O O . ASP A 1 73 ? -1.002 -5.989 -10.234 1.00 95.38 73 ASP A O 1
ATOM 544 N N . TRP A 1 74 ? -1.940 -5.247 -8.356 1.00 96.06 74 TRP A N 1
ATOM 545 C CA . TRP A 1 74 ? -1.396 -3.904 -8.529 1.00 96.06 74 TRP A CA 1
ATOM 546 C C . TRP A 1 74 ? 0.133 -3.859 -8.440 1.00 96.06 74 TRP A C 1
ATOM 548 O O . TRP A 1 74 ? 0.774 -3.118 -9.190 1.00 96.06 74 TRP A O 1
ATOM 558 N N . ILE A 1 75 ? 0.738 -4.634 -7.535 1.00 94.88 75 ILE A N 1
ATOM 559 C CA . ILE A 1 75 ? 2.197 -4.760 -7.440 1.00 94.88 75 ILE A CA 1
ATOM 560 C C . ILE A 1 75 ? 2.753 -5.450 -8.688 1.00 94.88 75 ILE A C 1
ATOM 562 O O . ILE A 1 75 ? 3.782 -5.000 -9.206 1.00 94.88 75 ILE A O 1
ATOM 566 N N . PHE A 1 76 ? 2.067 -6.480 -9.186 1.00 93.62 76 PHE A N 1
ATOM 567 C CA . PHE A 1 76 ? 2.416 -7.170 -10.420 1.00 93.62 76 PHE A CA 1
ATOM 568 C C . PHE A 1 76 ? 2.466 -6.182 -11.594 1.00 93.62 76 PHE A C 1
ATOM 570 O O . PHE A 1 76 ? 3.522 -6.038 -12.210 1.00 93.62 76 PHE A O 1
ATOM 577 N N . GLU A 1 77 ? 1.427 -5.361 -11.782 1.00 93.12 77 GLU A N 1
ATOM 578 C CA . GLU A 1 77 ? 1.355 -4.279 -12.787 1.00 93.12 77 GLU A CA 1
ATOM 579 C C . GLU A 1 77 ? 2.379 -3.135 -12.574 1.00 93.12 77 GLU A C 1
ATOM 581 O O . GLU A 1 77 ? 2.442 -2.169 -13.335 1.00 93.12 77 GLU A O 1
ATOM 586 N N . GLY A 1 78 ? 3.220 -3.217 -11.539 1.00 91.62 78 GLY A N 1
ATOM 587 C CA . GLY A 1 78 ? 4.336 -2.303 -11.281 1.00 91.62 78 GLY A CA 1
ATOM 588 C C . GLY A 1 78 ? 4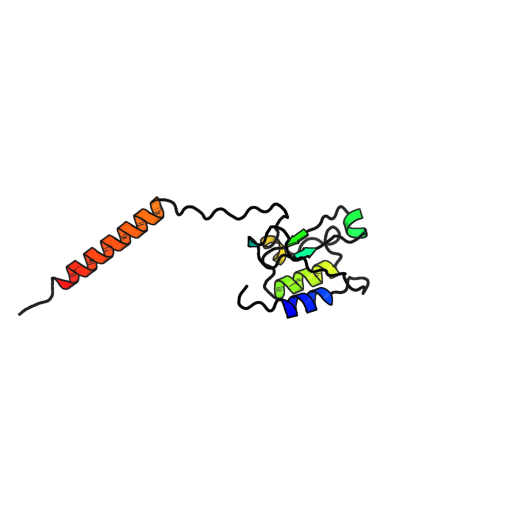.109 -1.327 -10.124 1.00 91.62 78 GLY A C 1
ATOM 589 O O . GLY A 1 78 ? 5.058 -0.655 -9.698 1.00 91.62 78 GLY A O 1
ATOM 590 N N . GLY A 1 79 ? 2.894 -1.280 -9.577 1.00 94.06 79 GLY A N 1
ATOM 591 C CA . GLY A 1 79 ? 2.563 -0.581 -8.341 1.00 94.06 79 GLY A CA 1
ATOM 592 C C . GLY A 1 79 ? 2.653 0.953 -8.418 1.00 94.06 79 GLY A C 1
ATOM 593 O O . GLY A 1 79 ? 2.456 1.554 -9.480 1.00 94.06 79 GLY A O 1
ATOM 594 N N . PRO A 1 80 ? 2.947 1.628 -7.286 1.00 95.88 80 PRO A N 1
ATOM 595 C CA . PRO A 1 80 ? 2.874 3.082 -7.182 1.00 95.88 80 PRO A CA 1
ATOM 596 C C . PRO A 1 80 ? 3.734 3.828 -8.210 1.00 95.88 80 PRO A C 1
ATOM 598 O O . PRO A 1 80 ? 4.961 3.701 -8.231 1.00 95.88 80 PRO A O 1
ATOM 601 N N . GLY A 1 81 ? 3.082 4.687 -8.995 1.00 94.44 81 GLY A N 1
ATOM 602 C CA . GLY A 1 81 ? 3.709 5.525 -10.022 1.00 94.44 81 GLY A CA 1
ATOM 603 C C . GLY A 1 81 ? 3.773 4.895 -11.414 1.00 94.44 81 GLY A C 1
ATOM 604 O O . GLY A 1 81 ? 3.997 5.630 -12.367 1.00 94.44 81 GLY A O 1
ATOM 605 N N . LEU A 1 82 ? 3.559 3.580 -11.543 1.00 94.25 82 LEU A N 1
ATOM 606 C CA . LEU A 1 82 ? 3.521 2.882 -12.837 1.00 94.25 82 LEU A CA 1
ATOM 607 C C . LEU A 1 82 ? 2.114 2.411 -13.202 1.00 94.25 82 LEU A 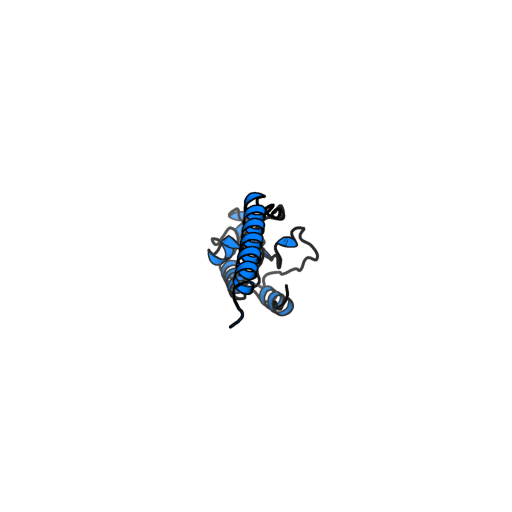C 1
ATOM 609 O O . LEU A 1 82 ? 1.721 2.531 -14.357 1.00 94.25 82 LEU A O 1
ATOM 613 N N . SER A 1 83 ? 1.355 1.933 -12.216 1.00 95.06 83 SER A N 1
ATOM 614 C CA . SER A 1 83 ? -0.026 1.490 -12.385 1.00 95.06 83 SER A CA 1
ATOM 615 C C . SER A 1 83 ? -0.967 2.337 -11.516 1.00 95.06 83 SER A C 1
ATOM 617 O O . SER A 1 83 ? -0.609 2.653 -10.367 1.00 95.06 83 SER A O 1
ATOM 619 N N . PRO A 1 84 ? -2.140 2.763 -12.033 1.00 94.56 84 PRO A N 1
ATOM 620 C CA . PRO A 1 84 ? -3.132 3.481 -11.237 1.00 94.56 84 PRO A CA 1
ATOM 621 C C . PRO A 1 84 ? -3.584 2.634 -10.045 1.00 94.56 84 PRO A C 1
ATOM 623 O O . PRO A 1 84 ? -3.537 1.408 -10.081 1.00 94.56 84 PRO A O 1
ATOM 626 N N . LEU A 1 85 ? -4.005 3.295 -8.965 1.00 95.25 85 LEU A N 1
ATOM 627 C CA . LEU A 1 85 ? -4.524 2.576 -7.807 1.00 95.25 85 LEU A CA 1
ATOM 628 C C . LEU A 1 85 ? -5.866 1.914 -8.178 1.00 95.25 85 LEU A C 1
ATOM 630 O O . LEU A 1 85 ? -6.732 2.614 -8.702 1.00 95.25 85 LEU A O 1
ATOM 634 N N . PRO A 1 86 ? -6.063 0.618 -7.888 1.00 95.75 86 PRO A N 1
ATOM 635 C CA . PRO A 1 86 ? -7.353 -0.040 -8.069 1.00 95.75 86 PRO A CA 1
ATOM 636 C C . PRO A 1 86 ? -8.464 0.620 -7.242 1.00 95.75 86 PRO A C 1
ATOM 638 O O . PRO A 1 86 ? -8.255 0.923 -6.066 1.00 95.75 86 PRO A O 1
ATOM 641 N N . GLU A 1 87 ? -9.663 0.756 -7.819 1.00 95.19 87 GLU A N 1
ATOM 642 C CA . GLU A 1 87 ? -10.831 1.389 -7.173 1.00 95.19 87 GLU A CA 1
ATOM 643 C C . GLU A 1 87 ? -11.181 0.737 -5.823 1.00 95.19 87 GLU A C 1
ATOM 645 O O . GLU A 1 87 ? -11.445 1.413 -4.831 1.00 95.19 87 GLU A O 1
ATOM 650 N N . VAL A 1 88 ? -11.077 -0.593 -5.753 1.00 95.44 88 VAL A N 1
ATOM 651 C CA . VAL A 1 88 ? -11.267 -1.412 -4.541 1.00 95.44 88 VAL A CA 1
ATOM 652 C C . VAL A 1 88 ? -10.349 -0.998 -3.376 1.00 95.44 88 VAL A C 1
ATOM 654 O O . VAL A 1 88 ? -10.696 -1.182 -2.209 1.00 95.44 88 VAL A O 1
ATOM 657 N N . LEU A 1 89 ? -9.193 -0.390 -3.657 1.00 95.75 89 LEU A N 1
ATOM 658 C CA . LEU A 1 89 ? -8.244 0.072 -2.641 1.00 95.75 89 LEU A CA 1
ATOM 659 C C . LEU A 1 89 ? -8.409 1.556 -2.273 1.00 95.75 89 LEU A C 1
ATOM 661 O O . LEU A 1 89 ? -7.798 2.004 -1.298 1.00 95.75 89 LEU A O 1
ATOM 665 N N . GLU A 1 90 ? -9.227 2.327 -2.994 1.00 94.69 90 GLU A N 1
ATOM 666 C CA . GLU A 1 90 ? -9.372 3.773 -2.769 1.00 94.69 90 GLU A CA 1
ATOM 667 C C . GLU A 1 90 ? -9.940 4.094 -1.382 1.00 94.69 90 GLU A C 1
ATOM 669 O O . GLU A 1 90 ? -9.386 4.927 -0.658 1.00 94.69 90 GLU A O 1
ATOM 674 N N . ASP A 1 91 ? -10.970 3.362 -0.948 1.00 94.56 91 ASP A N 1
ATOM 675 C CA . ASP A 1 91 ? -11.583 3.502 0.384 1.00 94.56 91 ASP A CA 1
ATOM 676 C C . ASP A 1 91 ? -10.637 3.115 1.536 1.00 94.56 91 ASP A C 1
ATOM 678 O O . ASP A 1 91 ? -10.877 3.420 2.715 1.00 94.56 91 ASP A O 1
ATOM 682 N N . HIS A 1 92 ? -9.534 2.451 1.192 1.00 95.12 92 HIS A N 1
ATOM 683 C CA . HIS A 1 92 ? -8.509 1.979 2.108 1.00 95.12 92 HIS A CA 1
ATOM 684 C C . HIS A 1 92 ? -7.282 2.893 2.149 1.00 95.12 92 HIS A C 1
ATOM 686 O O . HIS A 1 92 ? -6.406 2.694 3.000 1.00 95.12 92 HIS A O 1
ATOM 692 N N . LEU A 1 93 ? -7.226 3.933 1.310 1.00 95.31 93 LEU A N 1
ATOM 693 C CA . LEU A 1 93 ? -6.156 4.918 1.354 1.00 95.31 93 LEU A CA 1
ATOM 694 C C . LEU A 1 93 ? -6.102 5.631 2.706 1.00 95.31 93 LEU A C 1
ATOM 696 O O . LEU A 1 93 ? -7.070 6.191 3.227 1.00 95.31 93 LEU A O 1
ATOM 700 N N . THR A 1 94 ? -4.906 5.652 3.278 1.00 93.94 94 THR A N 1
ATOM 701 C CA . THR A 1 94 ? -4.591 6.399 4.491 1.00 93.94 94 THR A CA 1
ATOM 702 C C . THR A 1 94 ? -3.280 7.161 4.299 1.00 93.94 94 THR A C 1
ATOM 704 O O . THR A 1 94 ? -2.693 7.203 3.223 1.00 93.94 94 THR A O 1
ATOM 707 N N . SER A 1 95 ? -2.816 7.824 5.350 1.00 93.00 95 SER A N 1
ATOM 708 C CA . SER A 1 95 ? -1.515 8.484 5.387 1.00 93.00 95 SER A CA 1
ATOM 709 C C . SER A 1 95 ? -0.808 8.152 6.694 1.00 93.00 95 SER A C 1
ATOM 711 O O . SER A 1 95 ? -1.462 7.851 7.697 1.00 93.00 95 SER A O 1
ATOM 713 N N . LYS A 1 96 ? 0.523 8.270 6.698 1.00 89.25 96 LYS A N 1
ATOM 714 C CA . LYS A 1 96 ? 1.348 8.245 7.913 1.00 89.25 96 LYS A CA 1
ATOM 715 C C . LYS A 1 96 ? 0.826 9.214 8.982 1.00 89.25 96 LYS A C 1
ATOM 717 O O . LYS A 1 96 ? 0.867 8.901 10.166 1.00 89.25 96 LYS A O 1
ATOM 722 N N . ASP A 1 97 ? 0.294 10.359 8.555 1.00 88.12 97 ASP A N 1
ATOM 723 C CA . ASP A 1 97 ? -0.195 11.426 9.435 1.00 88.12 97 ASP A CA 1
ATOM 724 C C . ASP A 1 97 ? -1.709 11.352 9.682 1.00 88.12 97 ASP A C 1
ATOM 726 O O . ASP A 1 97 ? -2.320 12.308 10.177 1.00 88.12 97 ASP A O 1
ATOM 730 N N . ALA A 1 98 ? -2.346 10.232 9.320 1.00 85.44 98 ALA A N 1
ATOM 731 C CA . ALA A 1 98 ? -3.771 10.054 9.530 1.00 85.44 98 ALA A CA 1
ATOM 732 C C . ALA A 1 98 ? -4.110 10.246 11.015 1.00 85.44 98 ALA A C 1
ATOM 734 O O . ALA A 1 98 ? -3.513 9.654 11.917 1.00 85.44 98 ALA A O 1
ATOM 735 N N . LYS A 1 99 ? -5.111 11.088 11.277 1.00 83.38 99 LYS A N 1
ATOM 736 C CA . LYS A 1 99 ? -5.583 11.367 12.634 1.00 83.38 99 LYS A CA 1
ATOM 737 C C . LYS A 1 99 ? -6.764 10.467 12.940 1.00 83.38 99 LYS A C 1
ATOM 739 O O . LYS A 1 99 ? -7.724 10.416 12.174 1.00 83.38 99 LYS A O 1
ATOM 744 N N . LYS A 1 100 ? -6.724 9.808 14.101 1.00 77.50 100 LYS A N 1
ATOM 745 C CA . LYS A 1 100 ? -7.844 8.997 14.583 1.00 77.50 100 LYS A CA 1
ATOM 746 C C . LYS A 1 100 ? -9.123 9.843 14.556 1.00 77.50 100 LYS A C 1
ATOM 748 O O . LYS A 1 100 ? -9.140 10.906 15.193 1.00 77.50 100 LYS A O 1
ATOM 753 N N . PRO A 1 101 ? -10.188 9.406 13.860 1.00 72.12 101 PRO A N 1
ATOM 754 C CA . PRO A 1 101 ? -11.413 10.184 13.785 1.00 72.12 101 PRO A CA 1
ATOM 755 C C . PRO A 1 101 ? -11.932 10.416 15.202 1.00 72.12 101 PRO A C 1
ATOM 757 O O . PRO A 1 101 ? -12.128 9.475 15.982 1.00 72.12 101 PRO A O 1
ATOM 760 N N . LYS A 1 102 ? -12.125 11.688 15.571 1.00 71.88 102 LYS A N 1
ATOM 761 C CA . LYS A 1 102 ? -12.748 12.018 16.852 1.00 71.88 102 LYS A CA 1
ATOM 762 C C . LYS A 1 102 ? -14.149 11.419 16.812 1.00 71.88 102 LYS A C 1
ATOM 764 O O . LYS A 1 102 ? -14.927 11.753 15.921 1.00 71.88 102 LYS A O 1
ATOM 769 N N . LYS A 1 103 ? -14.462 10.526 17.761 1.00 56.97 103 LYS A N 1
ATOM 770 C CA . LYS A 1 103 ? -15.818 9.989 17.964 1.00 56.97 103 LYS A CA 1
ATOM 771 C C . LYS A 1 103 ? -16.781 11.168 17.829 1.00 56.97 103 LYS A C 1
ATOM 773 O O . LYS A 1 103 ? -16.663 12.107 18.620 1.00 56.97 103 LYS A O 1
ATOM 778 N N . ARG A 1 104 ? -17.684 11.158 16.834 1.00 56.78 104 ARG A N 1
ATOM 779 C CA . ARG A 1 104 ? -18.736 12.180 16.740 1.00 56.78 104 ARG A CA 1
ATOM 780 C C . ARG A 1 104 ? -19.373 12.249 18.124 1.00 56.78 104 ARG A C 1
ATOM 782 O O . ARG A 1 104 ? -19.913 11.247 18.602 1.00 56.78 104 ARG A O 1
ATOM 789 N N . LYS A 1 105 ? -19.244 13.392 18.812 1.00 52.69 105 LYS A N 1
ATOM 790 C CA . LYS A 1 105 ? -20.057 13.663 19.997 1.00 52.69 105 LYS A CA 1
ATOM 791 C C . LYS A 1 105 ? -21.475 13.551 19.475 1.00 52.69 105 LYS A C 1
ATOM 793 O O . LYS A 1 105 ? -21.886 14.397 18.698 1.00 52.69 105 LYS A O 1
ATOM 798 N N . LYS A 1 106 ? -22.158 12.456 19.809 1.00 48.47 106 LYS A N 1
ATOM 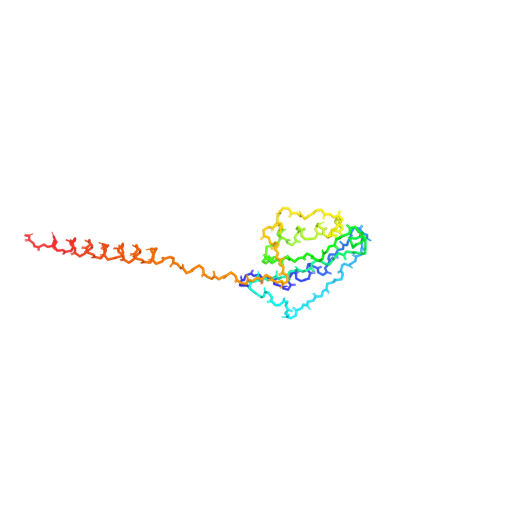799 C CA . LYS A 1 106 ? -23.556 12.230 19.453 1.00 48.47 106 LYS A CA 1
ATOM 800 C C . LYS A 1 106 ? -24.277 13.535 19.770 1.00 48.47 106 LYS A C 1
ATOM 802 O O . LYS A 1 106 ? -24.289 13.907 20.947 1.00 48.47 106 LYS A O 1
ATOM 807 N N . ASP A 1 107 ? -24.741 14.257 18.748 1.00 50.28 107 ASP A N 1
ATOM 808 C CA . ASP A 1 107 ? -25.309 15.587 18.934 1.00 50.28 107 ASP A CA 1
ATOM 809 C C . ASP A 1 107 ? -26.307 15.529 20.088 1.00 50.28 107 ASP A C 1
ATOM 811 O O . ASP A 1 107 ? -27.098 14.583 20.190 1.00 50.28 107 ASP A O 1
ATOM 815 N N . LYS A 1 108 ? -26.236 16.499 21.012 1.00 53.12 108 LYS A N 1
ATOM 816 C CA . LYS A 1 108 ? -27.100 16.557 22.210 1.00 53.12 108 LYS A CA 1
ATOM 817 C C . LYS A 1 108 ? -28.578 16.307 21.858 1.00 53.12 108 LYS A C 1
ATOM 819 O O . LYS A 1 108 ? -29.301 15.740 22.677 1.00 53.12 108 LYS A O 1
ATOM 824 N N . LYS A 1 109 ? -28.983 16.660 20.631 1.00 50.50 109 LYS A N 1
ATOM 825 C CA . LYS A 1 109 ? -30.288 16.397 20.016 1.00 50.50 109 LYS A CA 1
ATOM 826 C C . LYS A 1 109 ? -30.616 14.895 19.968 1.00 50.50 109 LYS A C 1
ATOM 828 O O . LYS A 1 109 ? -31.482 14.456 20.715 1.00 50.50 109 LYS A O 1
ATOM 833 N N . SER A 1 110 ? -29.798 14.067 19.313 1.00 53.19 110 SER A N 1
ATOM 834 C CA . SER A 1 110 ? -29.994 12.608 19.205 1.00 53.19 110 SER A CA 1
ATOM 835 C C . SER A 1 110 ? -30.006 11.861 20.552 1.00 53.19 110 SER A C 1
ATOM 837 O O . SER A 1 110 ? -30.600 10.785 20.662 1.00 53.19 110 SER A O 1
ATOM 839 N N . LYS A 1 111 ? -29.362 12.397 21.604 1.00 57.22 111 LYS A N 1
ATOM 840 C CA . LYS A 1 111 ? -29.459 11.851 22.978 1.00 57.22 111 LYS A CA 1
ATOM 841 C C . LYS A 1 111 ? -30.762 12.276 23.671 1.00 57.22 111 LYS A C 1
ATOM 843 O O . LYS A 1 111 ? -31.363 11.451 24.360 1.00 57.22 111 LYS A O 1
ATOM 848 N N . LYS A 1 112 ? -31.209 13.522 23.475 1.00 59.03 112 LYS A N 1
ATOM 849 C CA . LYS A 1 112 ? -32.479 14.044 24.007 1.00 59.03 112 LYS A CA 1
ATOM 850 C C . LYS A 1 112 ? -33.677 13.362 23.342 1.00 59.03 112 LYS A C 1
ATOM 852 O O . LYS A 1 112 ? -34.566 12.913 24.058 1.00 59.03 112 LYS A O 1
ATOM 857 N N . ASP A 1 113 ? -33.634 13.157 22.028 1.00 59.81 113 ASP A N 1
ATOM 858 C CA . ASP A 1 113 ? -34.676 12.452 21.273 1.00 59.81 113 ASP A CA 1
ATOM 859 C C . ASP A 1 113 ? -34.787 10.982 21.694 1.00 59.81 113 ASP A C 1
ATOM 861 O O . ASP A 1 113 ? -35.884 10.478 21.936 1.00 59.81 113 ASP A O 1
ATOM 865 N N . LYS A 1 114 ? -33.652 10.292 21.896 1.00 59.28 114 LYS A N 1
ATOM 866 C CA . LYS A 1 114 ? -33.658 8.901 22.381 1.00 59.28 114 LYS A CA 1
ATOM 867 C C . LYS A 1 114 ? -34.169 8.794 23.828 1.00 59.28 114 LYS A C 1
ATOM 869 O O . LYS A 1 114 ? -34.878 7.838 24.137 1.00 59.28 114 LYS A O 1
ATOM 874 N N . LYS A 1 115 ? -33.865 9.772 24.698 1.00 61.47 115 LYS A N 1
ATOM 875 C CA . LYS A 1 115 ? -34.384 9.837 26.080 1.00 61.47 115 LYS A CA 1
ATOM 876 C C . LYS A 1 115 ? -35.889 10.131 26.102 1.00 61.47 115 LYS A C 1
ATOM 878 O O . LYS A 1 115 ? -36.623 9.424 26.784 1.00 61.47 115 LYS A O 1
ATOM 883 N N . ALA A 1 116 ? -36.354 11.090 25.301 1.00 63.38 116 ALA A N 1
ATOM 884 C CA . ALA A 1 116 ? -37.772 11.423 25.180 1.00 63.38 116 ALA A CA 1
ATOM 885 C C . ALA A 1 116 ? -38.584 10.239 24.633 1.00 63.38 116 ALA A C 1
ATOM 887 O O . ALA A 1 116 ? -39.636 9.909 25.175 1.00 63.38 116 ALA A O 1
ATOM 888 N N . LYS A 1 117 ? -38.068 9.533 23.617 1.00 58.59 117 LYS A N 1
ATOM 889 C CA . LYS A 1 117 ? -38.730 8.351 23.041 1.00 58.59 117 LYS A CA 1
ATOM 890 C C . LYS A 1 117 ? -38.791 7.177 24.030 1.00 58.59 117 LYS A C 1
ATOM 892 O O . LYS A 1 117 ? -39.805 6.486 24.086 1.00 58.59 117 LYS A O 1
ATOM 897 N N . ALA A 1 118 ? -37.750 6.980 24.846 1.00 63.81 118 ALA A N 1
ATOM 898 C CA . ALA A 1 118 ? -37.734 5.962 25.899 1.00 63.81 118 ALA A CA 1
ATOM 899 C C . ALA A 1 118 ? -38.715 6.277 27.044 1.00 63.81 118 ALA A C 1
ATOM 901 O O . ALA A 1 118 ? -39.409 5.380 27.520 1.00 63.81 118 ALA A O 1
ATOM 902 N N . GLU A 1 119 ? -38.820 7.544 27.454 1.00 61.25 119 GLU A N 1
ATOM 903 C CA . GLU A 1 119 ? -39.756 7.966 28.503 1.00 61.25 119 GLU A CA 1
ATOM 904 C C . GLU A 1 119 ? -41.218 7.879 28.035 1.00 61.25 119 GLU A C 1
ATOM 906 O O . GLU A 1 119 ? -42.080 7.387 28.763 1.00 61.25 119 GLU A O 1
ATOM 911 N N . LYS A 1 120 ? -41.492 8.260 26.778 1.00 59.78 120 LYS A N 1
ATOM 912 C CA . LYS A 1 120 ? -42.829 8.144 26.173 1.00 59.78 120 LYS A CA 1
ATOM 913 C C . LYS A 1 120 ? -43.274 6.683 26.034 1.00 59.78 120 LYS A C 1
ATOM 915 O O . LYS A 1 120 ? -44.446 6.391 26.253 1.00 59.78 120 LYS A O 1
ATOM 920 N N . LYS A 1 121 ? -42.347 5.763 25.729 1.00 59.28 121 LYS A N 1
ATOM 921 C CA . LYS A 1 121 ? -42.624 4.318 25.669 1.00 59.28 121 LYS A CA 1
ATOM 922 C C . LYS A 1 121 ? -42.991 3.762 27.052 1.00 59.28 121 LYS A C 1
ATOM 924 O O . LYS A 1 121 ? -44.057 3.181 27.194 1.00 59.28 121 LYS A O 1
ATOM 929 N N . ARG A 1 122 ? -42.206 4.077 28.093 1.00 60.19 122 ARG A N 1
ATOM 930 C CA . ARG A 1 122 ? -42.498 3.659 29.481 1.00 60.19 122 ARG A CA 1
ATOM 931 C C . ARG A 1 122 ? -43.847 4.175 30.000 1.00 60.19 122 ARG A C 1
ATOM 933 O O . ARG A 1 122 ? -44.559 3.436 30.670 1.00 60.19 122 ARG A O 1
ATOM 940 N N . LYS A 1 123 ? -44.227 5.416 29.666 1.00 59.72 123 LYS A N 1
ATOM 941 C CA . LYS A 1 123 ? -45.545 5.975 30.033 1.00 59.72 123 LYS A CA 1
ATOM 942 C C . LYS A 1 123 ? -46.705 5.316 29.273 1.00 59.72 123 LYS A C 1
ATOM 944 O O . LYS A 1 123 ? -47.785 5.174 29.837 1.00 59.72 123 LYS A O 1
ATOM 949 N N . LYS A 1 124 ? -46.492 4.891 28.021 1.00 55.91 124 LYS A N 1
ATOM 950 C CA . LYS A 1 124 ? -47.494 4.149 27.237 1.00 55.91 124 LYS A CA 1
ATOM 951 C C . LYS A 1 124 ? -47.712 2.739 27.800 1.00 55.91 124 LYS A C 1
ATOM 953 O O . LYS A 1 124 ? -48.856 2.356 28.009 1.00 55.91 124 LYS A O 1
ATOM 958 N N . ASP A 1 125 ? -46.631 2.034 28.131 1.00 58.50 125 ASP A N 1
ATOM 959 C CA . ASP A 1 125 ? -46.687 0.674 28.687 1.00 58.50 125 ASP A CA 1
ATOM 960 C C . ASP A 1 125 ? -47.299 0.644 30.108 1.00 58.50 125 ASP A C 1
ATOM 962 O O . ASP A 1 125 ? -47.959 -0.321 30.485 1.00 58.50 125 ASP A O 1
ATOM 966 N N . GLY A 1 126 ? -47.140 1.719 30.893 1.00 54.78 126 GLY A N 1
ATOM 967 C CA . GLY A 1 126 ? -47.790 1.870 32.204 1.00 54.78 126 GLY A CA 1
ATOM 968 C C . GLY A 1 126 ? -49.290 2.194 32.133 1.00 54.78 126 GLY A C 1
ATOM 969 O O . GLY A 1 126 ? -50.048 1.759 32.995 1.00 54.78 126 GLY A O 1
ATOM 970 N N . LYS A 1 127 ? -49.740 2.914 31.095 1.00 52.50 127 LYS A N 1
ATOM 971 C CA . LYS A 1 127 ? -51.162 3.257 30.900 1.00 52.50 127 LYS A CA 1
ATOM 972 C C . LYS A 1 127 ? -51.989 2.074 30.380 1.00 52.50 127 LYS A C 1
ATOM 974 O O . LYS A 1 127 ? -53.180 2.004 30.664 1.00 52.50 127 LYS A O 1
ATOM 979 N N . ASP A 1 128 ? -51.359 1.140 29.669 1.00 52.00 128 ASP A N 1
ATOM 980 C CA . ASP A 1 128 ? -52.001 -0.090 29.182 1.00 52.00 128 ASP A CA 1
ATOM 981 C C . ASP A 1 128 ? -52.250 -1.108 30.317 1.00 52.00 128 ASP A C 1
ATOM 983 O O . ASP A 1 128 ? -53.280 -1.777 30.350 1.00 52.00 128 ASP A O 1
ATOM 987 N N . LYS A 1 129 ? -51.370 -1.143 31.331 1.00 51.28 129 LYS A N 1
ATOM 988 C CA . LYS A 1 129 ? -51.508 -2.017 32.513 1.00 51.28 129 LYS A CA 1
ATOM 989 C C . LYS A 1 129 ? -52.527 -1.549 33.561 1.00 51.28 129 LYS A C 1
ATOM 991 O O . LYS A 1 129 ? -52.877 -2.334 34.430 1.00 51.28 129 LYS A O 1
ATOM 996 N N . GLY A 1 130 ? -53.015 -0.309 33.484 1.00 48.53 130 GLY A N 1
ATOM 997 C CA . GLY A 1 130 ? -54.049 0.222 34.387 1.00 48.53 130 GLY A CA 1
ATOM 998 C C . GLY A 1 130 ? -55.492 0.009 33.911 1.00 48.53 130 GLY A C 1
ATOM 999 O O . GLY A 1 130 ? -56.415 0.428 34.598 1.00 48.53 130 GLY A O 1
ATOM 1000 N N . LYS A 1 131 ? -55.704 -0.596 32.730 1.00 51.22 131 LYS A N 1
ATOM 1001 C CA . LYS A 1 131 ? -57.032 -0.747 32.097 1.00 51.22 131 LYS A CA 1
ATOM 1002 C C . LYS A 1 131 ? -57.570 -2.188 32.025 1.00 51.22 131 LYS A C 1
ATOM 1004 O O . LYS A 1 131 ? -58.588 -2.421 31.384 1.00 51.22 131 LYS A O 1
ATOM 1009 N N . LYS A 1 132 ? -56.926 -3.152 32.690 1.00 51.34 132 LYS A N 1
ATOM 1010 C CA . LYS A 1 132 ? -57.444 -4.515 32.938 1.00 51.34 132 LYS A CA 1
ATOM 1011 C C . LYS A 1 132 ? -57.195 -4.786 34.423 1.00 51.34 132 LYS A C 1
ATOM 1013 O O . LYS A 1 132 ? -56.033 -4.788 34.805 1.00 51.34 132 LYS A O 1
ATOM 1018 N N . LYS A 1 133 ? -58.149 -4.936 35.340 1.00 43.94 133 LYS A N 1
ATOM 1019 C CA . LYS A 1 133 ? -59.490 -5.565 35.426 1.00 43.94 133 LYS A CA 1
ATOM 1020 C C . LYS A 1 133 ? -60.140 -5.032 36.751 1.00 43.94 133 LYS A C 1
ATOM 1022 O O . LYS A 1 133 ? -59.418 -4.295 37.427 1.00 43.94 133 LYS A O 1
ATOM 1027 N N . PRO A 1 134 ? -61.357 -5.402 37.222 1.00 46.22 134 PRO A N 1
ATOM 1028 C CA . PRO A 1 134 ? -62.240 -6.500 36.793 1.00 46.22 134 PRO A CA 1
ATOM 1029 C C . PRO A 1 134 ? -63.742 -6.137 36.656 1.00 46.22 134 PRO A C 1
ATOM 1031 O O . PRO A 1 134 ? -64.233 -5.222 37.305 1.00 46.22 134 PRO A O 1
ATOM 1034 N N . GLU A 1 135 ? -64.468 -6.934 35.874 1.00 38.28 135 GLU A N 1
ATOM 1035 C CA . GLU A 1 135 ? -65.689 -7.615 36.339 1.00 38.28 135 GLU A CA 1
ATOM 1036 C C . GLU A 1 135 ? -65.496 -9.109 36.050 1.00 38.28 135 GLU A C 1
ATOM 1038 O O . GLU A 1 135 ? -64.762 -9.426 35.073 1.00 38.28 135 GLU A O 1
#

Secondary structure (DSSP, 8-state):
-TT--HHHHHHHHTT-B-TTSPBPP----S--S-GGG-S-EEEPPPHHHHHTT---EEE----SHHHHHHHHHHHHTT-TTTSPPPHHHHTTEE-TTPPPPP-----HHHHHHHHHHHHHHHHHHHHHTTS----

Sequence (135 aa):
MPGVDHRAQLARLSAIDDHAARRVPVRTSTCLGICFQANVVVVQPSTAGRAAGGRPVWLGKVTEDELLEAVDDWIFEGGPGLSPLPEVLEDHLTSKDAKKPKKRKKDKKSKKDKKAKAEKKRKKDGKDKGKKKPE

pLDDT: mean 82.44, std 16.71, range [38.28, 97.44]

Foldseek 3Di:
DPPFPPVVLQVLLQQFAALVRHGDDDDDDPDLPPCVQAPKDWDQADPVQVVLVFHIWIFGPCRDPVSSVQVSVCRNCRHTSRDDRDPVRPVRTDDSPHDDPDDPPCPPVNVVVVVVVVVVVVVVVVVVVVPDDDD

Radius of gyration: 25.18 Å; chains: 1; bounding box: 79×33×51 Å